Protein AF-A0A5E6UEY0-F1 (afdb_monomer)

Sequence (91 aa):
MSEQMREQFETAYKVACLKRSVPRFDAAVFAKDHCDDYLNSLVQSAWWAWQESRISLVIELPKPWQTNVGAMLTPNGVRFAIEAAGLKVTP

Nearest PDB structures (foldseek):
  7ei1-assembly4_H  TM=3.304E-01  e=6.072E+00  Pyrococcus furiosus COM1
  7ei1-assembly4_P  TM=2.500E-01  e=9.733E+00  Pyrococcus furiosus COM1

InterPro domains:
  IPR058601 Phage PhiTE, phiTE_015-like [PF26207] (5-89)

Mean predicted aligned error: 6.28 Å

Foldseek 3Di:
DDPVLVVVLVVVVQVVQCPDPDRDDDPLQCDADPVSAGPNPVSRVSSVVSVVVVVPQDFDQDFFDADPVGTDGPPVRRCVSCVVSVHDDDD

pLDDT: mean 90.51, std 5.69, range [59.34, 96.88]

Organism: Pseudomonas fluorescens (NCBI:txid294)

Solvent-accessible surface area (backbone atoms only — not comparable to full-atom values): 5658 Å² total; per-residue (Å²): 134,61,71,67,61,52,54,53,47,55,51,52,50,50,54,54,34,54,70,40,98,71,62,57,82,63,76,72,55,69,42,55,52,97,84,74,44,42,70,36,65,68,55,34,52,50,47,52,53,52,53,52,59,57,72,70,64,75,70,71,66,62,80,60,47,82,50,102,89,46,77,44,68,53,74,66,43,48,52,50,26,44,43,73,68,74,45,88,84,81,136

Radius of gyration: 19.0 Å; Cα contacts (8 Å, |Δi|>4): 60; chains: 1; bounding box: 39×23×54 Å

Structure (mmCIF, N/CA/C/O backbone):
data_AF-A0A5E6UEY0-F1
#
_entry.id   AF-A0A5E6UEY0-F1
#
loop_
_atom_site.group_PDB
_atom_site.id
_atom_site.type_symbol
_atom_site.label_atom_id
_atom_site.label_alt_id
_atom_site.label_comp_id
_atom_site.label_asym_id
_atom_site.label_entity_id
_atom_si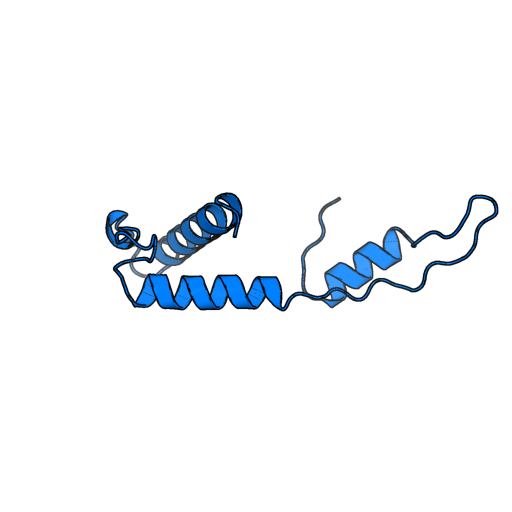te.label_seq_id
_atom_site.pdbx_PDB_ins_code
_atom_site.Cartn_x
_atom_site.Cartn_y
_atom_site.Cartn_z
_atom_site.occupancy
_atom_site.B_iso_or_equiv
_atom_site.auth_seq_id
_ato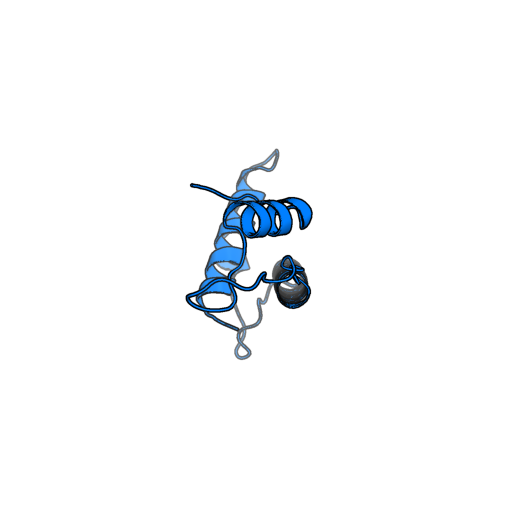m_site.auth_comp_id
_atom_site.auth_asym_id
_atom_site.auth_atom_id
_atom_site.pdbx_PDB_model_num
ATOM 1 N N . MET A 1 1 ? -11.742 3.097 -4.194 1.00 59.34 1 MET A N 1
ATOM 2 C CA . MET A 1 1 ? -10.393 3.114 -3.580 1.00 59.34 1 MET A CA 1
ATOM 3 C C . MET A 1 1 ? -9.777 4.473 -3.878 1.00 59.34 1 MET A C 1
ATOM 5 O O . MET A 1 1 ? -9.945 4.915 -5.005 1.00 59.34 1 MET A O 1
ATOM 9 N N . SER A 1 2 ? -9.167 5.178 -2.921 1.00 75.44 2 SER A N 1
ATOM 10 C CA . SER A 1 2 ? -8.676 6.545 -3.175 1.00 75.44 2 SER A CA 1
ATOM 11 C C . SER A 1 2 ? -7.432 6.552 -4.075 1.00 75.44 2 SER A C 1
ATOM 13 O O . SER A 1 2 ? -6.592 5.657 -3.970 1.00 75.44 2 SER A O 1
ATOM 15 N N . GLU A 1 3 ? -7.280 7.580 -4.916 1.00 83.38 3 GLU A N 1
ATOM 16 C CA . GLU A 1 3 ? -6.052 7.837 -5.698 1.00 83.38 3 GLU A CA 1
ATOM 17 C C . GLU A 1 3 ? -4.807 7.858 -4.796 1.00 83.38 3 GLU A C 1
ATOM 19 O O . GLU A 1 3 ? -3.761 7.316 -5.144 1.00 83.38 3 GLU A O 1
ATOM 24 N N . GLN A 1 4 ? -4.970 8.357 -3.569 1.00 85.88 4 GLN A N 1
ATOM 25 C CA . GLN A 1 4 ? -3.936 8.380 -2.540 1.00 85.88 4 GLN A CA 1
ATOM 26 C C . GLN A 1 4 ? -3.391 6.982 -2.187 1.00 85.88 4 GLN A C 1
ATOM 28 O O . GLN A 1 4 ? -2.187 6.823 -1.999 1.00 85.88 4 GLN A O 1
ATOM 33 N N . MET A 1 5 ? -4.237 5.945 -2.097 1.00 88.75 5 MET A N 1
ATOM 34 C CA . MET A 1 5 ? -3.753 4.582 -1.821 1.00 88.75 5 MET A CA 1
ATOM 35 C C . MET A 1 5 ? -2.922 4.023 -2.974 1.00 88.75 5 MET A C 1
ATOM 37 O O . MET A 1 5 ? -1.985 3.255 -2.740 1.00 88.75 5 MET A O 1
ATOM 41 N N . ARG A 1 6 ? -3.265 4.404 -4.206 1.00 92.50 6 ARG A N 1
ATOM 42 C CA . ARG A 1 6 ? -2.546 3.977 -5.403 1.00 92.50 6 ARG A CA 1
ATOM 43 C C . ARG A 1 6 ? -1.185 4.654 -5.502 1.00 92.50 6 ARG A C 1
ATOM 45 O O . ARG A 1 6 ? -0.188 3.969 -5.685 1.00 92.50 6 ARG A O 1
ATOM 52 N N . GLU A 1 7 ? -1.120 5.961 -5.272 1.00 94.12 7 GLU A N 1
ATOM 53 C CA . GLU A 1 7 ? 0.144 6.705 -5.230 1.00 94.12 7 GLU A CA 1
ATOM 54 C C . GLU A 1 7 ? 1.111 6.143 -4.168 1.00 94.12 7 GLU A C 1
ATOM 56 O O . GLU A 1 7 ? 2.309 5.969 -4.419 1.00 94.12 7 GLU A O 1
ATOM 61 N N . GLN A 1 8 ? 0.588 5.785 -2.988 1.00 93.88 8 GLN A N 1
ATOM 62 C CA . GLN A 1 8 ? 1.373 5.127 -1.938 1.00 93.88 8 GLN A CA 1
ATOM 63 C C . GLN A 1 8 ? 1.932 3.775 -2.396 1.00 93.88 8 GLN A C 1
ATOM 65 O O . GLN A 1 8 ? 3.100 3.475 -2.133 1.00 93.88 8 GLN A O 1
ATOM 70 N N . PHE A 1 9 ? 1.119 2.969 -3.083 1.00 95.94 9 PHE A N 1
ATOM 71 C CA . PHE A 1 9 ? 1.557 1.699 -3.655 1.00 95.94 9 PHE A CA 1
ATOM 72 C C . PHE A 1 9 ? 2.645 1.900 -4.717 1.00 95.94 9 PHE A C 1
ATOM 74 O O . PHE A 1 9 ? 3.705 1.285 -4.617 1.00 95.94 9 PHE A O 1
ATOM 81 N N . GLU A 1 10 ? 2.435 2.790 -5.689 1.00 96.19 10 GLU A N 1
ATOM 82 C CA . GLU A 1 10 ? 3.396 3.061 -6.767 1.00 96.19 10 GLU A CA 1
ATOM 83 C C . GLU A 1 10 ? 4.738 3.566 -6.213 1.00 96.19 10 GLU A C 1
ATOM 85 O O . GLU A 1 10 ? 5.812 3.120 -6.633 1.00 96.19 10 GLU A O 1
ATOM 90 N N . THR A 1 11 ? 4.688 4.425 -5.191 1.00 96.38 11 THR A N 1
ATOM 91 C CA . THR A 1 11 ? 5.874 4.898 -4.468 1.00 96.38 11 THR A CA 1
ATOM 92 C C . THR A 1 11 ? 6.600 3.747 -3.771 1.00 96.38 11 THR A C 1
ATOM 94 O O . THR A 1 11 ? 7.817 3.599 -3.920 1.00 96.38 11 THR A O 1
ATOM 97 N N . ALA A 1 12 ? 5.872 2.898 -3.037 1.00 95.56 12 ALA A N 1
ATOM 98 C CA . ALA A 1 12 ? 6.448 1.743 -2.352 1.00 95.56 12 ALA A CA 1
ATOM 99 C C . ALA A 1 12 ? 7.066 0.741 -3.342 1.00 95.56 12 ALA A C 1
ATOM 101 O O . ALA A 1 12 ? 8.181 0.261 -3.116 1.00 95.56 12 ALA A O 1
ATOM 102 N N . TYR A 1 13 ? 6.392 0.481 -4.464 1.00 95.81 13 TYR A N 1
ATOM 103 C CA . TYR A 1 13 ? 6.863 -0.399 -5.529 1.00 95.81 13 TYR A CA 1
ATOM 104 C C . TYR A 1 13 ? 8.163 0.127 -6.149 1.00 95.81 13 TYR A C 1
ATOM 106 O O . TYR A 1 13 ? 9.152 -0.605 -6.228 1.00 95.81 13 TYR A O 1
ATOM 114 N N . LYS A 1 14 ? 8.218 1.421 -6.498 1.00 96.19 14 LYS A N 1
ATOM 115 C CA . LYS A 1 14 ? 9.434 2.070 -7.011 1.00 96.19 14 LYS A CA 1
ATOM 116 C C . LYS A 1 14 ? 10.599 1.955 -6.027 1.00 96.19 14 LYS A C 1
ATOM 118 O O . LYS A 1 14 ? 11.697 1.560 -6.420 1.00 96.19 14 LYS A O 1
ATOM 123 N N . VAL A 1 15 ? 10.370 2.250 -4.745 1.00 95.94 15 VAL A N 1
ATOM 124 C CA . VAL A 1 15 ? 11.397 2.121 -3.696 1.00 95.94 15 VAL A CA 1
ATOM 125 C C . VAL A 1 15 ? 11.887 0.676 -3.577 1.00 95.94 15 VAL A C 1
ATOM 127 O O . VAL A 1 15 ? 13.091 0.447 -3.469 1.00 95.94 15 VAL A O 1
ATOM 130 N N . ALA A 1 16 ? 10.986 -0.308 -3.626 1.00 94.00 16 ALA A N 1
ATOM 131 C CA . ALA A 1 16 ? 11.351 -1.721 -3.573 1.00 94.00 16 ALA A CA 1
ATOM 132 C C . ALA A 1 16 ? 12.185 -2.152 -4.791 1.00 94.00 16 ALA A C 1
ATOM 134 O O . ALA A 1 16 ? 13.174 -2.866 -4.630 1.00 94.00 16 ALA A O 1
ATOM 135 N N . CYS A 1 17 ? 11.844 -1.690 -5.999 1.00 93.25 17 CYS A N 1
ATOM 136 C CA . CYS A 1 17 ? 12.625 -1.950 -7.210 1.00 93.25 17 C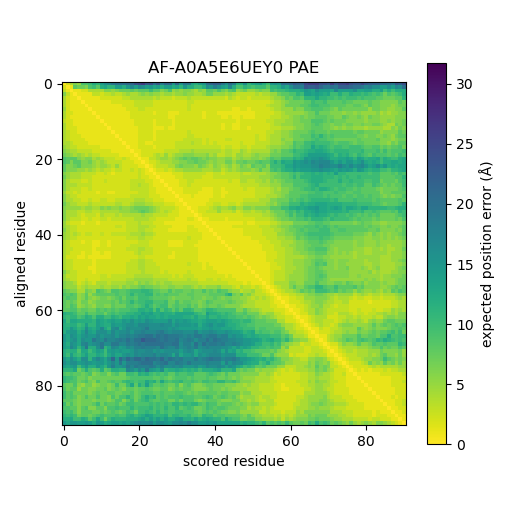YS A CA 1
ATOM 137 C C . CYS A 1 17 ? 14.049 -1.385 -7.129 1.00 93.25 17 CYS A C 1
ATOM 139 O O . CYS A 1 17 ? 15.000 -2.056 -7.530 1.00 93.25 17 CYS A O 1
ATOM 141 N N . LEU A 1 18 ? 14.206 -0.182 -6.574 1.00 94.88 18 LEU A N 1
ATOM 142 C CA . LEU A 1 18 ? 15.506 0.481 -6.438 1.00 94.88 18 LEU A CA 1
ATOM 143 C C . LEU A 1 18 ? 16.385 -0.102 -5.317 1.00 94.88 18 LEU A C 1
ATOM 145 O O . LEU A 1 18 ? 17.592 0.104 -5.333 1.00 94.88 18 LEU A O 1
ATOM 149 N N . LYS A 1 19 ? 15.808 -0.858 -4.374 1.00 94.62 19 LYS A N 1
ATOM 150 C CA . LYS A 1 19 ? 16.539 -1.566 -3.303 1.00 94.62 19 LYS A CA 1
ATOM 151 C C . LYS A 1 19 ? 17.114 -2.925 -3.725 1.00 94.62 19 LYS A C 1
ATOM 153 O O . LYS A 1 19 ? 17.775 -3.576 -2.919 1.00 94.62 19 LYS A O 1
ATOM 158 N N . ARG A 1 20 ? 16.834 -3.394 -4.945 1.00 91.81 20 ARG A N 1
ATOM 159 C CA . ARG A 1 20 ? 17.345 -4.678 -5.460 1.00 91.81 20 ARG A CA 1
ATOM 160 C C . ARG A 1 20 ? 18.856 -4.608 -5.704 1.00 91.81 20 ARG A C 1
ATOM 162 O O . ARG A 1 20 ? 19.404 -3.530 -5.901 1.00 91.81 20 ARG A O 1
ATOM 169 N N . SER A 1 21 ? 19.507 -5.773 -5.761 1.00 91.31 21 SER A N 1
ATOM 170 C CA . SER A 1 21 ? 20.943 -5.892 -6.077 1.00 91.31 21 SER A CA 1
ATOM 171 C C . SER A 1 21 ? 21.318 -5.240 -7.410 1.00 91.31 21 SER A C 1
ATOM 173 O O . SER A 1 21 ? 22.397 -4.670 -7.536 1.00 91.31 21 SER A O 1
ATOM 175 N N . VAL A 1 22 ? 20.406 -5.290 -8.384 1.00 91.94 22 VAL A N 1
ATOM 176 C CA . VAL A 1 22 ? 20.474 -4.525 -9.631 1.00 91.94 22 VAL A CA 1
ATOM 177 C C . VAL A 1 22 ? 19.310 -3.530 -9.638 1.00 91.94 22 VAL A C 1
ATOM 179 O O . VAL A 1 22 ? 18.173 -3.929 -9.914 1.00 91.94 22 VAL A O 1
ATOM 182 N N . PRO A 1 23 ? 19.553 -2.247 -9.318 1.00 90.50 23 PRO A N 1
ATOM 183 C CA . PRO A 1 23 ? 18.508 -1.234 -9.283 1.00 90.50 23 PRO A CA 1
ATOM 184 C C . PRO A 1 23 ? 17.981 -0.982 -10.694 1.00 90.50 23 PRO A C 1
ATOM 186 O O . PRO A 1 23 ? 18.705 -0.521 -11.576 1.00 90.50 23 PRO A O 1
ATOM 189 N N . ARG A 1 24 ? 16.701 -1.275 -10.920 1.00 91.56 24 ARG A N 1
ATOM 190 C CA . ARG A 1 24 ? 16.016 -0.941 -12.169 1.00 91.56 24 ARG A CA 1
ATOM 191 C C . ARG A 1 24 ? 14.563 -0.623 -11.878 1.00 91.56 24 ARG A C 1
ATOM 193 O O . ARG A 1 24 ? 13.875 -1.403 -11.227 1.00 91.56 24 ARG A O 1
ATOM 200 N N . PHE A 1 25 ? 14.104 0.499 -12.409 1.00 94.25 25 PHE A N 1
ATOM 201 C CA . PHE A 1 25 ? 12.706 0.887 -12.407 1.00 94.25 25 PHE A CA 1
ATOM 202 C C . PHE A 1 25 ? 12.386 1.533 -13.754 1.00 94.25 25 PHE A C 1
ATOM 204 O O . PHE A 1 25 ? 13.094 2.442 -14.180 1.00 94.25 25 PHE A O 1
ATOM 211 N N . ASP A 1 26 ? 11.339 1.044 -14.406 1.00 94.69 26 ASP A N 1
ATOM 212 C CA . ASP A 1 26 ? 10.774 1.626 -15.619 1.00 94.69 26 ASP A CA 1
ATOM 213 C C . ASP A 1 26 ? 9.348 2.065 -15.289 1.00 94.69 26 ASP A C 1
ATOM 215 O O . ASP A 1 26 ? 8.553 1.251 -14.826 1.00 94.69 26 ASP A O 1
ATOM 219 N N . ALA A 1 27 ? 9.028 3.341 -15.497 1.00 94.19 27 ALA A N 1
ATOM 220 C CA . ALA A 1 27 ? 7.703 3.878 -15.202 1.00 94.19 27 ALA A CA 1
ATOM 221 C C . ALA A 1 27 ? 6.606 3.269 -16.092 1.00 94.19 27 ALA A C 1
ATOM 223 O O . ALA A 1 27 ? 5.444 3.254 -15.691 1.00 94.19 27 ALA A O 1
ATOM 224 N N . ALA A 1 28 ? 6.960 2.702 -17.253 1.00 95.50 28 ALA A N 1
ATOM 225 C CA . ALA A 1 28 ? 6.011 2.035 -18.142 1.00 95.50 28 ALA A CA 1
ATOM 226 C C . ALA A 1 28 ? 5.323 0.821 -17.491 1.00 95.50 28 ALA A C 1
ATOM 228 O O . ALA A 1 28 ? 4.246 0.424 -17.929 1.00 95.50 28 ALA A O 1
ATOM 229 N N . VAL A 1 29 ? 5.881 0.256 -16.409 1.00 95.19 29 VAL A N 1
ATOM 230 C CA . VAL A 1 29 ? 5.223 -0.828 -15.651 1.00 95.19 29 VAL A CA 1
ATOM 231 C C . VAL A 1 29 ? 3.916 -0.387 -14.986 1.00 95.19 29 VAL A C 1
ATOM 233 O O . VAL A 1 29 ? 3.107 -1.243 -14.639 1.00 95.19 29 VAL A O 1
ATOM 236 N N . PHE A 1 30 ? 3.703 0.923 -14.829 1.00 96.62 30 PHE A N 1
ATOM 237 C CA . PHE A 1 30 ? 2.465 1.509 -14.316 1.00 96.62 30 PHE A CA 1
ATOM 238 C C . PHE A 1 30 ? 1.479 1.911 -15.420 1.00 96.62 30 PHE A C 1
ATOM 240 O O . PHE A 1 30 ? 0.473 2.547 -15.118 1.00 96.62 30 PHE A O 1
ATOM 247 N N . ALA A 1 31 ? 1.733 1.554 -16.685 1.00 96.38 31 ALA A N 1
ATOM 248 C CA . ALA A 1 31 ? 0.753 1.738 -17.750 1.00 96.38 31 ALA A CA 1
ATOM 249 C C . ALA A 1 31 ? -0.534 0.963 -17.431 1.00 96.38 31 ALA A C 1
ATOM 251 O O . ALA A 1 31 ? -0.479 -0.178 -16.960 1.00 96.38 31 ALA A O 1
ATOM 252 N N . LYS A 1 32 ? -1.680 1.595 -17.689 1.00 95.50 32 LYS A N 1
ATOM 253 C CA . LYS A 1 32 ? -3.003 1.076 -17.336 1.00 95.50 32 LYS A CA 1
ATOM 254 C C . LYS A 1 32 ? -3.869 0.886 -18.566 1.00 95.50 32 LYS A C 1
ATOM 256 O O . LYS A 1 32 ? -3.632 1.520 -19.596 1.00 95.50 32 LYS A O 1
ATOM 261 N N . ASP A 1 33 ? -4.857 0.015 -18.453 1.00 94.19 33 ASP A N 1
ATOM 262 C CA . ASP A 1 33 ? -5.902 -0.128 -19.455 1.00 94.19 33 ASP A CA 1
ATOM 263 C C . ASP A 1 33 ? -7.068 0.855 -19.226 1.00 94.19 33 ASP A C 1
ATOM 265 O O . ASP A 1 33 ? -7.019 1.760 -18.392 1.00 94.19 33 ASP A O 1
ATOM 269 N N . HIS A 1 34 ? -8.133 0.679 -20.005 1.00 92.75 34 HIS A N 1
ATOM 270 C CA . HIS A 1 34 ? -9.363 1.465 -19.917 1.00 92.75 34 HIS A CA 1
ATOM 271 C C . HIS A 1 34 ? -10.204 1.160 -18.663 1.00 92.75 34 HIS A C 1
ATOM 273 O O . HIS A 1 34 ? -11.123 1.919 -18.359 1.00 92.75 34 HIS A O 1
ATOM 279 N N . CYS A 1 35 ? -9.894 0.080 -17.944 1.00 91.06 35 CYS A N 1
ATOM 280 C CA . CYS A 1 35 ? -10.491 -0.298 -16.666 1.00 91.06 35 CYS A CA 1
ATOM 281 C C . CYS A 1 35 ? -9.671 0.213 -15.469 1.00 91.06 35 CYS A C 1
ATOM 283 O O . CYS A 1 35 ? -10.038 -0.058 -14.328 1.00 91.06 35 CYS A O 1
ATOM 285 N N . ASP A 1 36 ? -8.601 0.980 -15.719 1.00 90.25 36 ASP A N 1
ATOM 286 C CA . ASP A 1 36 ? -7.689 1.522 -14.708 1.00 90.25 36 ASP A CA 1
ATOM 287 C C . ASP A 1 36 ? -6.877 0.439 -13.956 1.00 90.25 36 ASP A C 1
ATOM 289 O O . ASP A 1 36 ? -6.314 0.694 -12.880 1.00 90.25 36 ASP A O 1
ATOM 293 N N . ASP A 1 37 ? -6.761 -0.746 -14.563 1.00 94.06 37 ASP A N 1
ATOM 294 C CA . ASP A 1 37 ? -5.912 -1.851 -14.123 1.00 94.06 37 ASP A CA 1
ATOM 295 C C . ASP A 1 37 ? -4.517 -1.740 -14.740 1.00 94.06 37 ASP A C 1
ATOM 297 O O . ASP A 1 37 ? -4.351 -1.312 -15.884 1.00 94.06 37 ASP A O 1
ATOM 301 N N . TYR A 1 38 ? -3.484 -2.141 -13.996 1.00 96.75 38 TYR A N 1
ATOM 302 C CA . TYR A 1 38 ? -2.125 -2.176 -14.524 1.00 96.75 38 TYR A CA 1
ATOM 303 C C . TYR A 1 38 ? -1.995 -3.253 -15.604 1.00 96.75 38 TYR A C 1
ATOM 305 O O . TYR A 1 38 ? -2.276 -4.428 -15.372 1.00 96.75 38 TYR A O 1
ATOM 313 N N . LEU A 1 39 ? -1.459 -2.871 -16.766 1.00 96.88 39 LEU A N 1
ATOM 314 C CA . LEU A 1 39 ? -1.195 -3.792 -17.878 1.00 96.88 39 LEU A CA 1
ATOM 315 C C . LEU A 1 39 ? -0.152 -4.858 -17.509 1.00 96.88 39 LEU A C 1
ATOM 317 O O . LEU A 1 39 ? -0.148 -5.963 -18.051 1.00 96.88 39 LEU A O 1
ATOM 321 N N . ASN A 1 40 ? 0.759 -4.533 -16.590 1.00 96.38 40 ASN A N 1
ATOM 322 C CA . ASN A 1 40 ? 1.735 -5.480 -16.077 1.00 96.38 40 ASN A CA 1
ATOM 323 C C . ASN A 1 40 ? 1.097 -6.371 -14.999 1.00 96.38 40 ASN A C 1
ATOM 325 O O . ASN A 1 40 ? 0.809 -5.911 -13.895 1.00 96.38 40 ASN A O 1
ATOM 329 N N . SER A 1 41 ? 0.954 -7.665 -15.288 1.00 95.50 41 SER A N 1
ATOM 330 C CA . SER A 1 41 ? 0.289 -8.629 -14.399 1.00 95.50 41 SER A CA 1
ATOM 331 C C . SER A 1 41 ? 0.934 -8.769 -13.014 1.00 95.50 41 SER A C 1
ATOM 333 O O . SER A 1 41 ? 0.229 -9.010 -12.032 1.00 95.50 41 SER A O 1
ATOM 335 N N . LEU A 1 42 ? 2.255 -8.587 -12.898 1.00 94.00 42 LEU A N 1
ATOM 336 C CA . LEU A 1 42 ? 2.952 -8.623 -11.607 1.00 94.00 42 LEU A CA 1
ATOM 337 C C . LEU A 1 42 ? 2.629 -7.388 -10.768 1.00 94.00 42 LEU A C 1
ATOM 339 O O . LEU A 1 42 ? 2.397 -7.507 -9.566 1.00 94.00 42 LEU A O 1
ATOM 343 N N . VAL A 1 43 ? 2.590 -6.213 -11.401 1.00 96.06 43 VAL A N 1
ATOM 344 C CA . VAL A 1 43 ? 2.185 -4.968 -10.737 1.00 96.06 43 VAL A CA 1
ATOM 345 C C . VAL A 1 43 ? 0.719 -5.056 -10.323 1.00 96.06 43 VAL A C 1
ATOM 347 O O . VAL A 1 43 ? 0.408 -4.744 -9.179 1.00 96.06 43 VAL A O 1
ATOM 350 N N . GLN A 1 44 ? -0.155 -5.560 -11.197 1.00 96.62 44 GLN A N 1
ATOM 351 C CA . GLN A 1 44 ? -1.577 -5.728 -10.900 1.00 96.62 44 GLN A CA 1
ATOM 352 C C . GLN A 1 44 ? -1.818 -6.690 -9.730 1.00 96.62 44 GLN A C 1
ATOM 354 O O . GLN A 1 44 ? -2.569 -6.378 -8.810 1.00 96.62 44 GLN A O 1
ATOM 359 N N . SER A 1 45 ? -1.125 -7.831 -9.704 1.00 96.69 45 SER A N 1
ATOM 360 C CA . SER A 1 45 ? -1.234 -8.787 -8.594 1.00 96.69 45 SER A CA 1
ATOM 361 C C . SER A 1 45 ? -0.727 -8.191 -7.276 1.00 96.69 45 SER A C 1
ATOM 363 O O . SER A 1 45 ? -1.337 -8.382 -6.224 1.00 96.69 45 SER A O 1
ATOM 365 N N . ALA A 1 46 ? 0.379 -7.440 -7.321 1.00 95.81 46 ALA A N 1
ATOM 366 C CA . ALA A 1 46 ? 0.901 -6.738 -6.152 1.00 95.81 46 ALA A CA 1
ATOM 367 C C . ALA A 1 46 ? -0.054 -5.632 -5.674 1.00 95.81 46 ALA A C 1
ATOM 369 O O . ALA A 1 46 ? -0.188 -5.426 -4.468 1.00 95.81 46 ALA A O 1
ATOM 370 N N . TRP A 1 47 ? -0.735 -4.955 -6.601 1.00 95.38 47 TRP A N 1
ATOM 371 C CA . TRP A 1 47 ? -1.759 -3.963 -6.296 1.00 95.38 47 TRP A CA 1
ATOM 372 C C . TRP A 1 47 ? -2.962 -4.597 -5.593 1.00 95.38 47 TRP A C 1
ATOM 374 O O . TRP A 1 47 ? -3.344 -4.122 -4.526 1.00 95.38 47 TRP A O 1
ATOM 384 N N . TRP A 1 48 ? -3.487 -5.718 -6.091 1.00 94.38 48 TRP A N 1
ATOM 385 C CA . TRP A 1 48 ? -4.559 -6.453 -5.410 1.00 94.38 48 TRP A CA 1
ATOM 386 C C . TRP A 1 48 ? -4.158 -6.896 -4.002 1.00 94.38 48 TRP A C 1
ATOM 388 O O . TRP A 1 48 ? -4.882 -6.639 -3.043 1.00 94.38 48 TRP A O 1
ATOM 398 N N . ALA A 1 49 ? -2.969 -7.485 -3.845 1.00 94.00 49 ALA A N 1
ATOM 399 C CA . ALA A 1 49 ? -2.472 -7.889 -2.530 1.00 94.00 49 ALA A CA 1
ATOM 400 C C . ALA A 1 49 ? -2.329 -6.693 -1.572 1.00 94.00 49 ALA A C 1
ATOM 402 O O . ALA A 1 49 ? -2.661 -6.789 -0.389 1.00 94.00 49 ALA A O 1
ATOM 403 N N . TRP A 1 50 ? -1.870 -5.546 -2.080 1.00 92.81 50 TRP A N 1
ATOM 404 C CA . TRP A 1 50 ? -1.787 -4.308 -1.311 1.00 92.81 50 TRP A CA 1
ATOM 405 C C . TRP A 1 50 ? -3.165 -3.830 -0.846 1.00 92.81 50 TRP A C 1
ATOM 407 O O . TRP A 1 50 ? -3.325 -3.492 0.328 1.00 92.81 50 TRP A O 1
ATOM 417 N N . GLN A 1 51 ? -4.156 -3.823 -1.740 1.00 91.81 51 GLN A N 1
ATOM 418 C CA . GLN A 1 51 ? -5.529 -3.428 -1.425 1.00 91.81 51 GLN A CA 1
ATOM 419 C C . GLN A 1 51 ? -6.132 -4.324 -0.339 1.00 91.81 51 GLN A C 1
ATOM 421 O O . GLN A 1 51 ? -6.575 -3.811 0.690 1.00 91.81 51 GLN A O 1
ATOM 426 N N . GLU A 1 52 ? -6.068 -5.642 -0.523 1.00 90.62 52 GLU A N 1
ATOM 427 C CA . GLU A 1 52 ? -6.609 -6.610 0.435 1.00 90.62 52 GLU A CA 1
ATOM 428 C C . GLU A 1 52 ? -5.940 -6.487 1.807 1.00 90.62 52 GLU A C 1
ATOM 430 O O . GLU A 1 52 ? -6.634 -6.420 2.820 1.00 90.62 52 GLU A O 1
ATOM 435 N N . SER A 1 53 ? -4.610 -6.322 1.853 1.00 88.94 53 SER A N 1
ATOM 436 C CA . SER A 1 53 ? -3.882 -6.157 3.122 1.00 88.94 53 SER A CA 1
ATOM 437 C C . SER A 1 53 ? -4.352 -4.956 3.954 1.00 88.94 53 SER A C 1
ATOM 439 O O . SER A 1 53 ? -4.243 -4.961 5.181 1.00 88.94 53 SER A O 1
ATOM 441 N N . ARG A 1 54 ? -4.874 -3.913 3.295 1.00 85.00 54 ARG A N 1
ATOM 442 C CA . ARG A 1 54 ? -5.360 -2.692 3.948 1.00 85.00 54 ARG A CA 1
ATOM 443 C C . ARG A 1 54 ? -6.832 -2.763 4.315 1.00 85.00 54 ARG A C 1
ATOM 445 O O . ARG A 1 54 ? -7.208 -2.168 5.319 1.00 85.00 54 ARG A O 1
ATOM 452 N N . ILE A 1 55 ? -7.646 -3.475 3.539 1.00 84.44 55 ILE A N 1
ATOM 453 C CA . ILE A 1 55 ? -9.044 -3.749 3.897 1.00 84.44 55 ILE A CA 1
ATOM 454 C C . ILE A 1 55 ? -9.098 -4.675 5.116 1.00 84.44 55 ILE A C 1
ATOM 456 O O . ILE A 1 55 ? -9.916 -4.466 6.007 1.00 84.44 55 ILE A O 1
ATOM 460 N N . SER A 1 56 ? -8.204 -5.665 5.193 1.00 83.12 56 SER A N 1
ATOM 461 C CA . SER A 1 56 ? -8.169 -6.626 6.298 1.00 83.12 56 SER A CA 1
ATOM 462 C C . SER A 1 56 ? -7.606 -6.063 7.608 1.00 83.12 56 SER A C 1
ATOM 464 O O . SER A 1 56 ? -7.642 -6.749 8.628 1.00 83.12 56 SER A O 1
ATOM 466 N N . LEU A 1 57 ? -7.031 -4.856 7.600 1.00 84.88 57 LEU A N 1
ATOM 467 C CA . LEU A 1 57 ? -6.385 -4.281 8.776 1.00 84.88 57 LEU A CA 1
ATOM 468 C C . LEU A 1 57 ? -7.431 -3.774 9.776 1.00 84.88 57 LEU A C 1
ATOM 470 O O . LEU A 1 57 ? -8.006 -2.699 9.608 1.00 84.88 57 LEU A O 1
ATOM 474 N N . VAL A 1 58 ? -7.622 -4.529 10.855 1.00 87.25 58 VAL A N 1
ATOM 475 C CA . VAL A 1 58 ? -8.480 -4.160 11.986 1.00 87.25 58 VAL A CA 1
ATOM 476 C C . VAL A 1 58 ? -7.614 -4.016 13.232 1.00 87.25 58 VAL A C 1
ATOM 478 O O . VAL A 1 58 ? -6.856 -4.921 13.572 1.00 87.25 58 VAL A O 1
ATOM 481 N N . ILE A 1 59 ? -7.719 -2.873 13.913 1.00 89.88 59 ILE A N 1
ATOM 482 C CA . ILE A 1 59 ? -7.019 -2.613 15.176 1.00 89.88 59 ILE A CA 1
ATOM 483 C C . ILE A 1 59 ? -8.049 -2.657 16.297 1.00 89.88 59 ILE A C 1
ATOM 485 O O . ILE A 1 59 ? -8.953 -1.821 16.353 1.00 89.88 59 ILE A O 1
ATOM 489 N N . GLU A 1 60 ? -7.905 -3.621 17.200 1.00 89.88 60 GLU A N 1
ATOM 490 C CA . GLU A 1 60 ? -8.734 -3.696 18.398 1.00 89.88 60 GLU A CA 1
ATOM 491 C C . GLU A 1 60 ? -8.310 -2.612 19.390 1.00 89.88 60 GLU A C 1
ATOM 493 O O . GLU A 1 60 ? -7.247 -2.678 20.005 1.00 89.88 60 GLU A O 1
ATOM 498 N N . LEU A 1 61 ? -9.144 -1.584 19.539 1.00 90.25 61 LEU A N 1
ATOM 499 C CA . LEU A 1 61 ? -8.914 -0.534 20.525 1.00 90.25 61 LEU A CA 1
ATOM 500 C C . LEU A 1 61 ? -9.256 -1.030 21.939 1.00 90.25 61 LEU A C 1
ATOM 502 O O . LEU A 1 61 ? -10.160 -1.855 22.108 1.00 90.25 61 LEU A O 1
ATOM 506 N N . PRO A 1 62 ? -8.575 -0.513 22.979 1.00 87.62 62 PRO A N 1
ATOM 507 C CA . PRO A 1 62 ? -8.911 -0.857 24.352 1.00 87.62 62 PRO A CA 1
ATOM 508 C C . PRO A 1 62 ? -10.345 -0.436 24.680 1.00 87.62 62 PRO A C 1
ATOM 510 O O . PRO A 1 62 ? -10.895 0.495 24.090 1.00 87.62 62 PRO A O 1
ATOM 513 N N . LYS A 1 63 ? -10.951 -1.095 25.673 1.00 88.19 63 LYS A N 1
ATOM 514 C CA . LYS A 1 63 ? -12.261 -0.667 26.168 1.00 88.19 63 LYS A CA 1
ATOM 515 C C . LYS A 1 63 ? -12.166 0.769 26.695 1.00 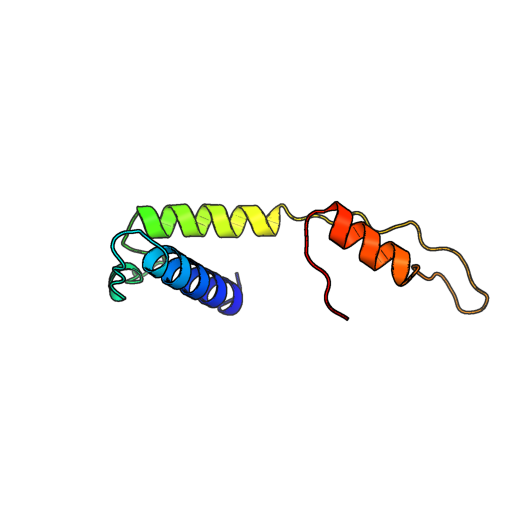88.19 63 LYS A C 1
ATOM 517 O O . LYS A 1 63 ? -11.241 1.065 27.457 1.00 88.19 63 LYS A O 1
ATOM 522 N N . PRO A 1 64 ? -13.116 1.645 26.337 1.00 88.25 64 PRO A N 1
ATOM 523 C CA . PRO A 1 64 ? -13.164 2.969 26.921 1.00 88.25 64 PRO A CA 1
ATOM 524 C C . PRO A 1 64 ? -13.519 2.858 28.405 1.00 88.25 64 PRO A C 1
ATOM 526 O O . PRO A 1 64 ? -14.326 2.010 28.800 1.00 88.25 64 PRO A O 1
ATOM 529 N N . TRP A 1 65 ? -12.941 3.723 29.231 1.00 84.25 65 TRP A N 1
ATOM 530 C CA . TRP A 1 65 ? -13.385 3.888 30.613 1.00 84.25 65 TRP A CA 1
ATOM 531 C C . TRP A 1 65 ? -14.268 5.124 30.734 1.00 84.25 65 TRP A C 1
ATOM 533 O O . TRP A 1 65 ? -14.187 6.057 29.933 1.00 84.25 65 TRP A O 1
ATOM 543 N N . GLN A 1 66 ? -15.109 5.137 31.762 1.00 89.19 66 GLN A N 1
ATOM 544 C CA . GLN A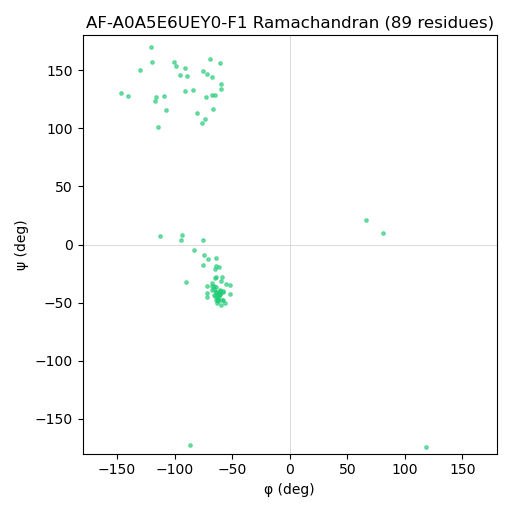 1 66 ? -15.980 6.270 32.046 1.00 89.19 66 GLN A CA 1
ATOM 545 C C . GLN A 1 66 ? -15.244 7.333 32.857 1.00 89.19 66 GLN A C 1
ATOM 547 O O . GLN A 1 66 ? -14.581 7.027 33.847 1.00 89.19 66 GLN A O 1
ATOM 552 N N . THR A 1 67 ? -15.375 8.586 32.435 1.00 84.31 67 THR A N 1
ATOM 553 C CA . THR A 1 67 ? -14.913 9.770 33.166 1.00 84.31 67 THR A CA 1
ATOM 554 C C . THR A 1 67 ? -16.094 10.693 33.453 1.00 84.31 67 THR A C 1
ATOM 556 O O . THR A 1 67 ? -17.168 10.541 32.871 1.00 84.31 67 THR A O 1
ATOM 559 N N . ASN A 1 68 ? -15.881 11.715 34.282 1.00 87.31 68 ASN A N 1
ATOM 560 C CA . ASN A 1 68 ? -16.891 12.743 34.561 1.00 87.31 68 ASN A CA 1
ATOM 561 C C . ASN A 1 68 ? -17.276 13.581 33.323 1.00 87.31 68 ASN A C 1
ATOM 563 O O . ASN A 1 68 ? -18.245 14.331 33.375 1.00 87.31 68 ASN A O 1
ATOM 567 N N . VAL A 1 69 ? -16.523 13.461 32.223 1.00 86.38 69 VAL A N 1
ATOM 568 C CA . VAL A 1 69 ? -16.770 14.141 30.941 1.00 86.38 69 VAL A CA 1
ATOM 569 C C . VAL A 1 69 ? -17.152 13.167 29.814 1.00 86.38 69 VAL A C 1
ATOM 571 O O . VAL A 1 69 ? -17.270 13.583 28.666 1.00 86.38 69 VAL A O 1
ATOM 574 N N . GLY A 1 70 ? -17.365 11.881 30.128 1.00 87.81 70 GLY A N 1
ATOM 575 C CA . GLY A 1 70 ? -17.782 10.843 29.177 1.00 87.81 70 GLY A CA 1
ATOM 576 C C . GLY A 1 70 ? -16.788 9.688 29.017 1.00 87.81 70 GLY A C 1
ATOM 577 O O . GLY A 1 70 ? -15.789 9.586 29.734 1.00 87.81 70 GLY A O 1
ATOM 578 N N . ALA A 1 71 ? -17.077 8.792 28.073 1.00 87.62 71 ALA A N 1
ATOM 579 C CA . ALA A 1 71 ? -16.242 7.631 27.776 1.00 87.62 71 ALA A CA 1
ATOM 580 C C . ALA A 1 71 ? -14.958 8.057 27.042 1.00 87.62 71 ALA A C 1
ATOM 582 O O . ALA A 1 71 ? -15.032 8.727 26.012 1.00 87.62 71 ALA A O 1
ATOM 583 N N . MET A 1 72 ? -13.788 7.657 27.544 1.00 86.06 72 MET A N 1
ATOM 584 C CA . MET A 1 72 ? -12.490 7.997 26.949 1.00 86.06 72 MET A CA 1
ATOM 585 C C . MET A 1 72 ? -11.606 6.758 26.770 1.00 86.06 72 MET A C 1
ATOM 587 O O . MET A 1 72 ? -11.688 5.801 27.539 1.00 86.06 72 MET A O 1
ATOM 591 N N . LEU A 1 73 ? -10.740 6.794 25.755 1.00 86.56 73 LEU A N 1
ATOM 592 C CA . LEU A 1 73 ? -9.664 5.822 25.536 1.00 86.56 73 LEU A CA 1
ATOM 593 C C . LEU A 1 73 ? -8.355 6.355 26.141 1.00 86.56 73 LEU A C 1
ATOM 595 O O . LEU A 1 73 ? -8.092 7.556 26.069 1.00 86.56 73 LEU A O 1
ATOM 599 N N . THR A 1 74 ? -7.493 5.482 26.677 1.00 83.75 74 THR A N 1
ATOM 600 C CA . THR A 1 74 ? -6.128 5.882 27.078 1.00 83.75 74 THR A CA 1
ATOM 601 C C . THR A 1 74 ? -5.354 6.281 25.835 1.00 83.75 74 THR A C 1
ATOM 603 O O . THR A 1 74 ? -5.207 5.438 24.950 1.00 83.75 74 THR A O 1
ATOM 606 N N . PRO A 1 75 ? -4.711 7.462 25.807 1.00 79.12 75 PRO A N 1
ATOM 607 C CA . PRO A 1 75 ? -3.733 7.774 24.767 1.00 79.12 75 PRO A CA 1
ATOM 608 C C . PRO A 1 75 ? -2.659 6.679 24.638 1.00 79.12 75 PRO A C 1
ATOM 610 O O . PRO A 1 75 ? -2.360 6.220 23.538 1.00 79.12 75 PRO A O 1
ATOM 613 N N . ASN A 1 76 ? -2.160 6.166 25.771 1.00 86.25 76 ASN A N 1
ATOM 614 C CA . ASN A 1 76 ? -1.199 5.057 25.785 1.00 86.25 76 ASN A CA 1
ATOM 615 C C . ASN A 1 76 ? -1.806 3.731 25.303 1.00 86.25 76 ASN A C 1
ATOM 617 O O . ASN A 1 76 ? -1.132 2.965 24.631 1.00 86.25 76 ASN A O 1
ATOM 621 N N . GLY A 1 77 ? -3.075 3.455 25.606 1.00 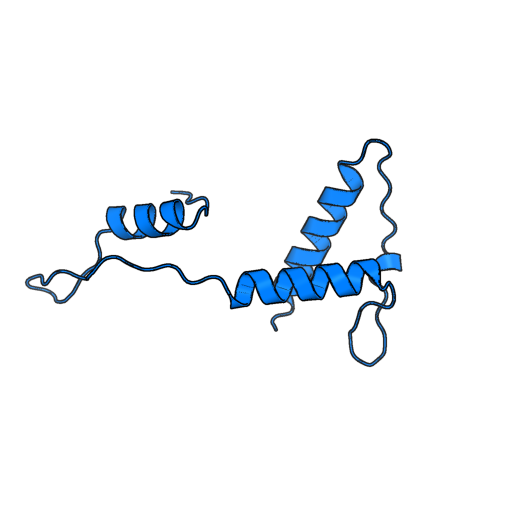86.44 77 GLY A N 1
ATOM 622 C CA . GLY A 1 77 ? -3.740 2.216 25.207 1.00 86.44 77 GLY A CA 1
ATOM 623 C C . GLY A 1 77 ? -4.040 2.179 23.714 1.00 86.44 77 GLY A C 1
ATOM 624 O O . GLY A 1 77 ? -3.895 1.131 23.099 1.00 86.44 77 GLY A O 1
ATOM 625 N N . VAL A 1 78 ? -4.381 3.324 23.116 1.00 89.75 78 VAL A N 1
ATOM 626 C CA . VAL A 1 78 ? -4.501 3.451 21.657 1.00 89.75 78 VAL A CA 1
ATOM 627 C C . VAL A 1 78 ? -3.146 3.213 20.995 1.00 89.75 78 VAL A C 1
ATOM 629 O O . VAL A 1 78 ? -3.062 2.424 20.058 1.00 89.75 78 VAL A O 1
ATOM 632 N N . ARG A 1 79 ? -2.070 3.827 21.511 1.00 91.19 79 ARG A N 1
ATOM 633 C CA . ARG A 1 79 ? -0.706 3.584 21.015 1.00 91.19 79 ARG A CA 1
ATOM 634 C C . ARG A 1 79 ? -0.339 2.099 21.085 1.00 91.19 79 ARG A C 1
ATOM 636 O O . ARG A 1 79 ? 0.067 1.541 20.072 1.00 91.19 79 ARG A O 1
ATOM 643 N N . PHE A 1 80 ? -0.541 1.455 22.234 1.00 90.19 80 PHE A N 1
ATOM 644 C CA . PHE A 1 80 ? -0.226 0.036 22.407 1.00 90.19 80 PHE A CA 1
ATOM 645 C C . PHE A 1 80 ? -1.064 -0.876 21.511 1.00 90.19 80 PHE A C 1
ATOM 647 O O . PHE A 1 80 ? -0.532 -1.850 20.996 1.00 90.19 80 PHE A O 1
ATOM 654 N N . ALA A 1 81 ? -2.342 -0.564 21.281 1.00 91.50 81 ALA A N 1
ATOM 655 C CA . ALA A 1 81 ? -3.181 -1.324 20.356 1.00 91.50 81 ALA A CA 1
ATOM 656 C C . ALA A 1 81 ? -2.652 -1.259 18.913 1.00 91.50 81 ALA A C 1
ATOM 658 O O . ALA A 1 81 ? -2.570 -2.279 18.231 1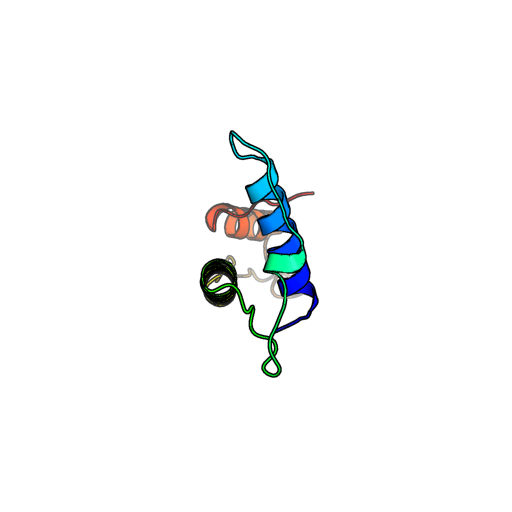.00 91.50 81 ALA A O 1
ATOM 659 N N . ILE A 1 82 ? -2.241 -0.070 18.461 1.00 92.31 82 ILE A N 1
ATOM 660 C CA . ILE A 1 82 ? -1.659 0.119 17.125 1.00 92.31 82 ILE A CA 1
ATOM 661 C C . ILE A 1 82 ? -0.316 -0.625 17.010 1.00 92.31 82 ILE A C 1
ATOM 663 O O . ILE A 1 82 ? -0.078 -1.318 16.021 1.00 92.31 82 ILE A O 1
ATOM 667 N N . GLU A 1 83 ? 0.539 -0.538 18.031 1.00 92.88 83 GLU A N 1
ATOM 668 C CA . GLU A 1 83 ? 1.822 -1.256 18.075 1.00 92.88 83 GLU A CA 1
ATOM 669 C C . GLU A 1 83 ? 1.639 -2.783 18.135 1.00 92.88 83 GLU A C 1
ATOM 671 O O . GLU A 1 83 ? 2.364 -3.512 17.458 1.00 92.88 83 GLU A O 1
ATOM 676 N N . ALA A 1 84 ? 0.639 -3.281 18.870 1.00 89.44 84 ALA A N 1
ATOM 677 C CA . ALA A 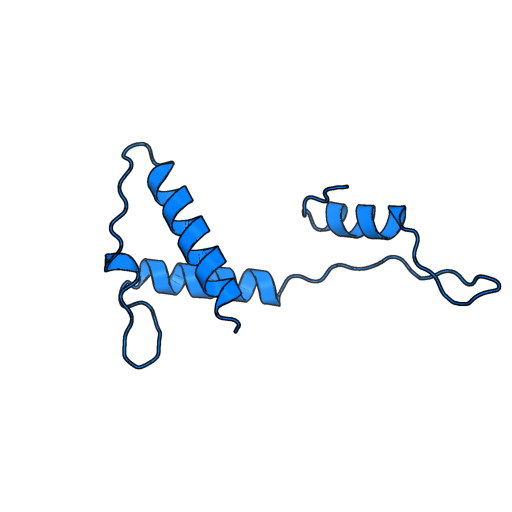1 84 ? 0.298 -4.704 18.938 1.00 89.44 84 ALA A CA 1
ATOM 678 C C . ALA A 1 84 ? -0.200 -5.258 17.593 1.00 89.44 84 ALA A C 1
ATOM 680 O O . ALA A 1 84 ? 0.042 -6.423 17.282 1.00 89.44 84 ALA A O 1
ATOM 681 N N . ALA A 1 85 ? -0.821 -4.415 16.761 1.00 89.44 85 ALA A N 1
ATOM 682 C CA . ALA A 1 85 ? -1.155 -4.737 15.373 1.00 89.44 85 ALA A CA 1
ATOM 683 C C . ALA A 1 85 ? 0.068 -4.703 14.424 1.00 89.44 85 ALA A C 1
ATOM 685 O O . ALA A 1 85 ? -0.080 -4.869 13.214 1.00 89.44 85 ALA A O 1
ATOM 686 N N . GLY A 1 86 ? 1.282 -4.478 14.947 1.00 87.75 86 GLY A N 1
ATOM 687 C CA . GLY A 1 86 ? 2.536 -4.460 14.187 1.00 87.75 86 GLY A CA 1
ATOM 688 C C . GLY A 1 86 ? 2.813 -3.147 13.449 1.00 87.75 86 GLY A C 1
ATOM 689 O O . GLY A 1 86 ? 3.738 -3.075 12.635 1.00 87.75 86 GLY A O 1
ATOM 690 N N . LEU A 1 87 ? 2.026 -2.102 13.711 1.00 89.88 87 LEU A N 1
ATOM 691 C CA . LEU A 1 87 ? 2.174 -0.794 13.080 1.00 89.88 87 LEU A CA 1
ATOM 692 C C . LEU A 1 87 ? 3.102 0.103 13.904 1.00 89.88 87 LEU A C 1
ATOM 694 O O . LEU A 1 87 ? 3.203 -0.001 15.123 1.00 89.88 87 LEU A O 1
ATOM 698 N N . LYS A 1 88 ? 3.778 1.030 13.226 1.00 89.88 88 LYS A N 1
ATOM 699 C CA . LYS A 1 88 ? 4.655 2.011 13.874 1.00 89.88 88 LYS A CA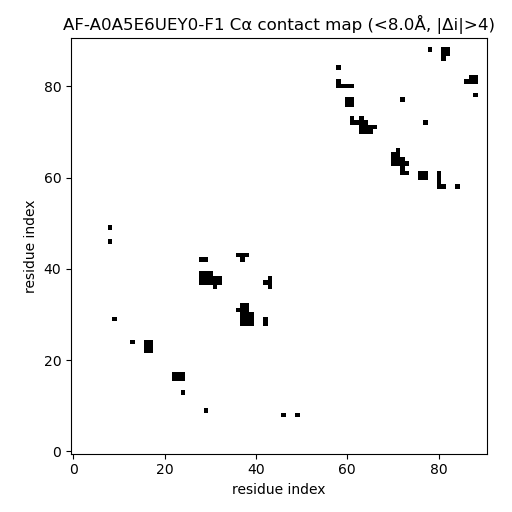 1
ATOM 700 C C . LYS A 1 88 ? 3.868 3.277 14.205 1.00 89.88 88 LYS A C 1
ATOM 702 O O . LYS A 1 88 ? 3.204 3.817 13.324 1.00 89.88 88 LYS A O 1
ATOM 707 N N . VAL A 1 89 ? 3.998 3.774 15.435 1.00 89.25 89 VAL A N 1
ATOM 708 C CA . VAL A 1 89 ? 3.376 5.024 15.904 1.00 89.25 89 VAL A CA 1
ATOM 709 C C . VAL A 1 89 ? 4.451 6.092 16.108 1.00 89.25 89 VAL A C 1
ATOM 711 O O . VAL A 1 89 ? 5.432 5.861 16.814 1.00 89.25 89 VAL A O 1
ATOM 714 N N . THR A 1 90 ? 4.275 7.271 15.510 1.00 87.06 90 THR A N 1
ATOM 715 C CA . THR A 1 90 ? 5.125 8.450 15.754 1.00 87.06 90 THR A CA 1
ATOM 716 C C . THR A 1 90 ? 4.461 9.406 16.757 1.00 87.06 90 THR A C 1
ATOM 718 O O . THR A 1 90 ? 3.238 9.358 16.887 1.00 87.06 90 THR A O 1
ATOM 721 N N . PRO A 1 91 ? 5.233 10.217 17.510 1.00 75.88 91 PRO A N 1
ATOM 722 C CA . PRO A 1 91 ? 4.700 11.234 18.424 1.00 75.88 91 PRO A CA 1
ATOM 723 C C . PRO A 1 91 ? 3.805 12.268 17.742 1.00 75.88 91 PRO A C 1
ATOM 725 O O . PRO A 1 91 ? 4.093 12.608 16.572 1.00 75.88 91 PRO A O 1
#

Secondary structure (DSSP, 8-state):
--HHHHHHHHHHHHHHHHTSSS----GGGG-B-TTS-BSSHHHHHHHHHHHHHHHS----PPPPEEETTEEE--HHHHHHHHHHTT-----